Protein AF-A0A4W3JST6-F1 (afdb_monomer_lite)

Radius of gyration: 22.6 Å; chains: 1; bounding box: 32×31×89 Å

Organism: Callorhinchus milii (NCBI:txid7868)

InterPro domains:
  IPR007110 Immunoglobulin-like domain [PS50835] (22-111)
  IPR013162 CD80-like, immunoglobulin C2-set [PF08205] (35-110)
  IPR013783 Immunoglobulin-like fold [G3DSA:2.60.40.10] (21-111)
  IPR036179 Immunoglobulin-like domain superfamily [SSF48726] (20-110)
  IPR051427 Nectin and Nectin-like [PTHR23277] (7-110)

Secondary structure (DSSP, 8-state):
---------------PPPPBPPEEEEEE-SSPPPTTS--EEEEEEEEEEEBS--EEEEE-SS--EE--EEPPPPTTS-EEEEEEEEE---GGGTT---EEEEE-TTSPPP-

Sequence (111 aa):
SLWAETLTVLVSLTLGAASVAPIVVIEPDPDIPVADSGESIIATCLAKYAKAAASINWESPFNFSFTQSATPPAPDGTVTISSPLRLSPTREMNGKYVYCVVEHPALKTPE

Structure (mmCIF, N/CA/C/O backbone):
data_AF-A0A4W3JST6-F1
#
_entry.id   AF-A0A4W3JST6-F1
#
loop_
_atom_site.group_PDB
_atom_site.id
_atom_site.type_symbol
_atom_site.label_atom_id
_atom_site.label_alt_id
_atom_site.label_comp_id
_atom_site.label_asym_id
_atom_site.label_entity_id
_atom_site.label_seq_id
_atom_site.pdbx_PDB_ins_code
_atom_site.Cartn_x
_atom_site.Cartn_y
_atom_site.Cartn_z
_atom_site.occupancy
_atom_site.B_iso_or_equiv
_atom_site.auth_seq_id
_atom_site.auth_comp_id
_atom_site.auth_asym_id
_atom_site.auth_atom_id
_atom_site.pdbx_PDB_model_num
ATOM 1 N N . SER A 1 1 ? -4.379 -11.560 70.466 1.00 43.25 1 SER A N 1
ATOM 2 C CA . SER A 1 1 ? -3.848 -10.958 69.229 1.00 43.25 1 SER A CA 1
ATOM 3 C C . SER A 1 1 ? -4.422 -11.729 68.055 1.00 43.25 1 SER A C 1
ATOM 5 O O . SER A 1 1 ? -4.091 -12.890 67.877 1.00 43.25 1 SER A O 1
ATOM 7 N N . LEU A 1 2 ? -5.364 -11.137 67.325 1.00 49.44 2 LEU A N 1
ATOM 8 C CA . LEU A 1 2 ? -6.002 -11.745 66.153 1.00 49.44 2 LEU A CA 1
ATOM 9 C C . LEU A 1 2 ? -5.848 -10.750 65.006 1.00 49.44 2 LEU A C 1
ATOM 11 O O . LEU A 1 2 ? -6.684 -9.872 64.829 1.00 49.44 2 LEU A O 1
ATOM 15 N N . TRP A 1 3 ? -4.737 -10.854 64.284 1.00 53.53 3 TRP A N 1
ATOM 16 C CA . TRP A 1 3 ? -4.521 -10.126 63.037 1.00 53.53 3 TRP A CA 1
ATOM 17 C C . TRP A 1 3 ? -4.741 -11.145 61.922 1.00 53.53 3 TRP A C 1
ATOM 19 O O . TRP A 1 3 ? -3.831 -11.875 61.540 1.00 53.53 3 TRP A O 1
ATOM 29 N N . ALA A 1 4 ? -5.990 -11.293 61.489 1.00 53.56 4 ALA A N 1
ATOM 30 C CA . ALA A 1 4 ? -6.278 -11.957 60.229 1.00 53.56 4 ALA A CA 1
ATOM 31 C C . ALA A 1 4 ? -6.117 -10.896 59.138 1.00 53.56 4 ALA A C 1
ATOM 33 O O . ALA A 1 4 ? -7.017 -10.092 58.902 1.00 53.56 4 ALA A O 1
ATOM 34 N N . GLU A 1 5 ? -4.937 -10.842 58.526 1.00 59.91 5 GLU A N 1
ATOM 35 C CA . GLU A 1 5 ? -4.729 -10.069 57.306 1.00 59.91 5 GLU A CA 1
ATOM 36 C C . GLU A 1 5 ? -5.378 -10.840 56.157 1.00 59.91 5 GLU A C 1
ATOM 38 O O . GLU A 1 5 ? -4.858 -11.839 55.664 1.00 59.91 5 GLU A O 1
ATOM 43 N N . THR A 1 6 ? -6.581 -10.424 55.775 1.00 64.94 6 THR A N 1
ATOM 44 C CA . THR A 1 6 ? -7.254 -10.993 54.607 1.00 64.94 6 THR A CA 1
ATOM 45 C C . THR A 1 6 ? -6.503 -10.541 53.355 1.00 64.94 6 THR A C 1
ATOM 47 O O . THR A 1 6 ? -6.451 -9.348 53.052 1.00 64.94 6 THR A O 1
ATOM 50 N N . LEU A 1 7 ? -5.905 -11.487 52.628 1.00 57.75 7 LEU A N 1
ATOM 51 C CA . LEU A 1 7 ? -5.221 -11.217 51.367 1.00 57.75 7 LEU A CA 1
ATOM 52 C C . LEU A 1 7 ? -6.273 -10.975 50.273 1.00 57.75 7 LEU A C 1
ATOM 54 O O . LEU A 1 7 ? -6.897 -11.911 49.772 1.00 57.75 7 LEU A O 1
ATOM 58 N N . THR A 1 8 ? -6.506 -9.714 49.919 1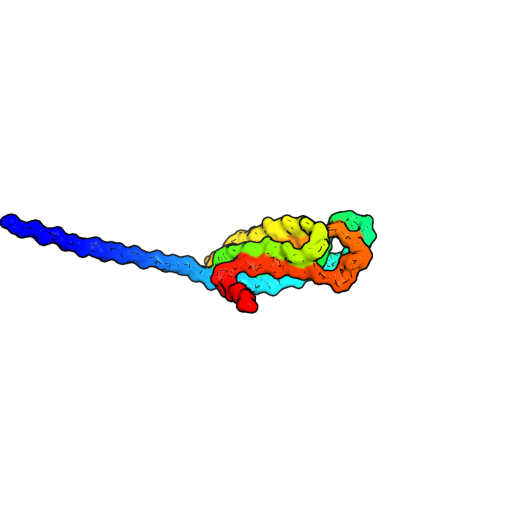.00 61.88 8 THR A N 1
ATOM 59 C CA . THR A 1 8 ? -7.443 -9.363 48.842 1.00 61.88 8 THR A CA 1
ATOM 60 C C . THR A 1 8 ? -6.739 -9.531 47.496 1.00 61.88 8 THR A C 1
ATOM 62 O O . THR A 1 8 ? -5.831 -8.768 47.173 1.00 61.88 8 THR A O 1
ATOM 65 N N . VAL A 1 9 ? -7.135 -10.528 46.702 1.00 62.81 9 VAL A N 1
ATOM 66 C CA . VAL A 1 9 ? -6.634 -10.691 45.329 1.00 62.81 9 VAL A CA 1
ATOM 67 C C . VAL A 1 9 ? -7.437 -9.774 44.409 1.00 62.81 9 VAL A C 1
ATOM 69 O O . VAL A 1 9 ? -8.602 -10.037 44.115 1.00 62.81 9 VAL A O 1
ATOM 72 N N . LEU A 1 10 ? -6.821 -8.680 43.961 1.00 71.50 10 LEU A N 1
ATOM 73 C CA . LEU A 1 10 ? -7.391 -7.802 42.941 1.00 71.50 10 LEU A CA 1
ATOM 74 C C . LEU A 1 10 ? -7.129 -8.414 41.559 1.00 71.50 10 LEU A C 1
ATOM 76 O O . LEU A 1 10 ? -6.008 -8.374 41.058 1.00 71.50 10 LEU A O 1
ATOM 80 N N . VAL A 1 11 ? -8.163 -8.987 40.942 1.00 63.97 11 VAL A N 1
ATOM 81 C CA . VAL A 1 11 ? -8.113 -9.420 39.540 1.00 63.97 11 VAL A CA 1
ATOM 82 C C . VAL A 1 11 ? -8.487 -8.228 38.662 1.00 63.97 11 VAL A C 1
ATOM 84 O O . VAL A 1 11 ? -9.646 -7.818 38.623 1.00 63.97 11 VAL A O 1
ATOM 87 N N . SER A 1 12 ? -7.513 -7.653 37.959 1.00 70.38 12 SER A N 1
ATOM 88 C CA . SER A 1 12 ? -7.756 -6.629 36.942 1.00 70.38 12 SER A CA 1
ATOM 89 C C . SER A 1 12 ? -8.062 -7.291 35.593 1.00 70.38 12 SER A C 1
ATOM 91 O O . SER A 1 12 ? -7.169 -7.752 34.887 1.00 70.38 12 SER A O 1
ATOM 93 N N . LEU A 1 13 ? -9.343 -7.344 35.211 1.00 53.31 13 LEU A N 1
ATOM 94 C CA . LEU A 1 13 ? -9.734 -7.693 33.842 1.00 53.31 13 LEU A CA 1
ATOM 95 C C . LEU A 1 13 ? -9.558 -6.469 32.939 1.00 53.31 13 LEU A C 1
ATOM 97 O O . LEU A 1 13 ? -10.346 -5.526 32.991 1.00 53.31 13 LEU A O 1
ATOM 101 N N . THR A 1 14 ? -8.530 -6.488 32.095 1.00 61.34 14 THR A N 1
ATOM 102 C CA . THR A 1 14 ? -8.427 -5.561 30.966 1.00 61.34 14 THR A CA 1
ATOM 103 C C . THR A 1 14 ? -9.200 -6.153 29.787 1.00 61.34 14 THR A C 1
ATOM 105 O O . THR A 1 14 ? -8.880 -7.236 29.300 1.00 61.34 14 THR A O 1
ATOM 108 N N . LEU A 1 15 ? -10.256 -5.471 29.331 1.00 61.12 15 LEU A N 1
ATOM 109 C CA . LEU A 1 15 ? -10.884 -5.804 28.051 1.00 61.12 15 LEU A CA 1
ATOM 110 C C . LEU A 1 15 ? -9.867 -5.474 26.949 1.00 61.12 15 LEU A C 1
ATOM 112 O O . LEU A 1 15 ? -9.589 -4.302 26.696 1.00 61.12 15 LEU A O 1
ATOM 116 N N . GLY A 1 16 ? -9.280 -6.496 26.324 1.00 62.03 16 GLY A N 1
ATOM 117 C CA . GLY A 1 16 ? -8.420 -6.304 25.159 1.00 62.03 16 GLY A CA 1
ATOM 118 C C . GLY A 1 16 ? -9.190 -5.591 24.047 1.00 62.03 16 GLY A C 1
ATOM 119 O O . GLY A 1 16 ? -10.353 -5.908 23.792 1.00 62.03 16 GLY A O 1
ATOM 120 N N . ALA A 1 17 ? -8.566 -4.609 23.393 1.00 70.31 17 ALA A N 1
ATOM 121 C CA . ALA A 1 17 ? -9.177 -3.949 22.246 1.00 70.31 17 ALA A CA 1
ATOM 122 C C . ALA A 1 17 ? -9.445 -4.989 21.144 1.00 70.31 17 ALA A C 1
ATOM 124 O O . ALA A 1 17 ? -8.520 -5.658 20.684 1.00 70.31 17 ALA A O 1
ATOM 125 N N . ALA A 1 18 ? -10.708 -5.138 20.736 1.00 81.00 18 ALA A N 1
ATOM 126 C CA . ALA A 1 18 ? -11.083 -6.057 19.666 1.00 81.00 18 ALA A CA 1
ATOM 127 C C . ALA A 1 18 ? -10.414 -5.643 18.345 1.00 81.00 18 ALA A C 1
ATOM 129 O O . ALA A 1 18 ? -10.490 -4.469 17.961 1.00 81.00 18 ALA A O 1
ATOM 130 N N . SER A 1 19 ? -9.777 -6.603 17.663 1.00 92.00 19 SER A N 1
ATOM 131 C CA . SER A 1 19 ? -9.132 -6.390 16.370 1.00 92.00 19 SER A CA 1
ATOM 132 C C . SER A 1 19 ? -10.041 -6.779 15.195 1.00 92.00 19 SER A C 1
ATOM 134 O O . SER A 1 19 ? -10.802 -7.740 15.270 1.00 92.00 19 SER A O 1
ATOM 136 N N . VAL A 1 20 ? -9.970 -6.020 14.102 1.00 95.75 20 VAL A N 1
ATOM 137 C CA . VAL A 1 20 ? -10.704 -6.222 12.848 1.00 95.75 20 VAL A CA 1
ATOM 138 C C . VAL A 1 20 ? -9.678 -6.327 11.729 1.00 95.75 20 VAL A C 1
ATOM 140 O O . VAL A 1 20 ? -8.886 -5.407 11.530 1.00 95.75 20 VAL A O 1
ATOM 143 N N . ALA A 1 21 ? -9.651 -7.464 11.035 1.00 96.12 21 ALA A N 1
ATOM 144 C CA . ALA A 1 21 ? -8.699 -7.699 9.954 1.00 96.12 21 ALA A CA 1
ATOM 145 C C . ALA A 1 21 ? -8.937 -6.739 8.771 1.00 96.12 21 ALA A C 1
ATOM 147 O O . ALA A 1 21 ? -10.095 -6.495 8.423 1.00 96.12 21 ALA A O 1
ATOM 148 N N . PRO A 1 22 ? -7.870 -6.221 8.136 1.00 97.75 22 PRO A N 1
ATOM 149 C CA . PRO A 1 22 ? -8.003 -5.361 6.970 1.00 97.75 22 PRO A CA 1
ATOM 150 C C . PRO A 1 22 ? -8.533 -6.123 5.754 1.00 97.75 22 PRO A C 1
ATOM 152 O O . PRO A 1 22 ? -8.187 -7.284 5.531 1.00 97.75 22 PRO A O 1
ATOM 155 N N . ILE A 1 23 ? -9.272 -5.422 4.895 1.00 97.62 23 ILE A N 1
ATOM 156 C CA . ILE A 1 23 ? -9.478 -5.839 3.504 1.00 97.62 23 ILE A CA 1
ATOM 157 C C . ILE A 1 23 ? -8.326 -5.268 2.679 1.00 97.62 23 ILE A C 1
ATOM 159 O O . ILE A 1 23 ? -8.177 -4.048 2.588 1.00 97.62 23 ILE A O 1
ATOM 163 N N . VAL A 1 24 ? -7.516 -6.144 2.086 1.00 97.75 24 VAL A N 1
ATOM 164 C CA . VAL A 1 24 ? -6.351 -5.747 1.286 1.00 97.75 24 VAL A CA 1
ATOM 165 C C . VAL A 1 24 ? -6.742 -5.609 -0.181 1.00 97.75 24 VAL A C 1
ATOM 167 O O . VAL A 1 24 ? -7.295 -6.538 -0.770 1.00 97.75 24 VAL A O 1
ATOM 170 N N . VAL A 1 25 ? -6.448 -4.452 -0.773 1.00 98.06 25 VAL A N 1
ATOM 171 C CA . VAL A 1 25 ? -6.662 -4.168 -2.199 1.00 98.06 25 VAL A CA 1
ATOM 172 C C . VAL A 1 25 ? -5.388 -3.559 -2.775 1.00 98.06 25 VAL A C 1
ATOM 174 O O . VAL A 1 25 ? -4.836 -2.634 -2.185 1.00 98.06 25 VAL A O 1
ATOM 177 N N . ILE A 1 26 ? -4.936 -4.058 -3.925 1.00 97.56 26 ILE A N 1
ATOM 178 C CA . ILE A 1 26 ? -3.860 -3.445 -4.711 1.00 97.56 26 ILE A CA 1
ATOM 179 C C . ILE A 1 26 ? -4.494 -2.852 -5.966 1.00 97.56 26 ILE A C 1
ATOM 181 O O . ILE A 1 26 ? -5.127 -3.566 -6.742 1.00 97.56 26 ILE A O 1
ATOM 185 N N . GLU A 1 27 ? -4.333 -1.549 -6.143 1.00 97.25 27 GLU A N 1
ATOM 186 C CA . GLU A 1 27 ? -4.870 -0.778 -7.260 1.00 97.25 27 GLU A CA 1
ATOM 187 C C . GLU A 1 27 ? -3.689 -0.358 -8.153 1.00 97.25 27 GLU A C 1
ATOM 189 O O . GLU A 1 27 ? -2.845 0.415 -7.695 1.00 97.25 27 GLU A O 1
ATOM 194 N N . PRO A 1 28 ? -3.558 -0.885 -9.385 1.00 95.44 28 PRO A N 1
ATOM 195 C CA . PRO A 1 28 ? -2.555 -0.409 -10.338 1.00 95.44 28 PRO A CA 1
ATOM 196 C C . PRO A 1 28 ? -2.755 1.075 -10.654 1.00 95.44 28 PRO A C 1
ATOM 198 O O . PRO A 1 28 ? -3.891 1.556 -10.647 1.00 95.44 28 PRO A O 1
ATOM 201 N N . ASP A 1 29 ? -1.669 1.783 -10.961 1.00 95.00 29 ASP A N 1
ATOM 202 C CA . ASP A 1 29 ? -1.787 3.150 -11.468 1.00 95.00 29 ASP A CA 1
ATOM 203 C C . ASP A 1 29 ? -2.530 3.146 -12.825 1.00 95.00 29 ASP A C 1
ATOM 205 O O . ASP A 1 29 ? -2.280 2.258 -13.651 1.00 95.00 29 ASP A O 1
ATOM 209 N N . PRO A 1 30 ? -3.494 4.060 -13.052 1.00 93.88 30 PRO A N 1
ATOM 210 C CA . PRO A 1 30 ? -4.233 4.113 -14.310 1.00 93.88 30 PRO A CA 1
ATOM 211 C C . PRO A 1 30 ? -3.354 4.497 -15.507 1.00 93.88 30 PRO A C 1
ATOM 213 O O . PRO A 1 30 ? -3.681 4.110 -16.633 1.00 93.88 30 PRO A O 1
ATOM 216 N N . ASP A 1 31 ? -2.264 5.237 -15.286 1.00 91.94 31 ASP A N 1
ATOM 217 C CA . ASP A 1 31 ? -1.334 5.614 -16.340 1.00 91.94 31 ASP A CA 1
ATOM 218 C C . ASP A 1 31 ? -0.306 4.498 -16.557 1.00 91.94 31 ASP A C 1
ATOM 220 O O . ASP A 1 31 ? 0.358 4.019 -15.638 1.00 91.94 31 ASP A O 1
ATOM 224 N N . ILE A 1 32 ? -0.155 4.067 -17.813 1.00 88.31 32 ILE A N 1
ATOM 225 C CA . ILE A 1 32 ? 0.804 3.015 -18.158 1.00 88.31 32 ILE A CA 1
ATOM 226 C C . ILE A 1 32 ? 2.226 3.553 -17.930 1.00 88.31 32 ILE A C 1
ATOM 228 O O . ILE A 1 32 ? 2.602 4.536 -18.578 1.00 88.31 32 ILE A O 1
ATOM 232 N N . PRO A 1 33 ? 3.052 2.895 -17.092 1.00 89.81 33 PRO A N 1
ATOM 233 C CA . PRO A 1 33 ? 4.414 3.343 -16.847 1.00 89.81 33 PRO A CA 1
ATOM 234 C C . PRO A 1 33 ? 5.243 3.307 -18.135 1.00 89.81 33 PRO A C 1
ATOM 236 O O . PRO A 1 33 ? 5.344 2.274 -18.804 1.00 89.81 33 PRO A O 1
ATOM 239 N N . VAL A 1 34 ? 5.859 4.437 -18.482 1.00 92.06 34 VAL A N 1
ATOM 240 C CA . VAL A 1 34 ? 6.743 4.549 -19.646 1.00 92.06 34 VAL A CA 1
ATOM 241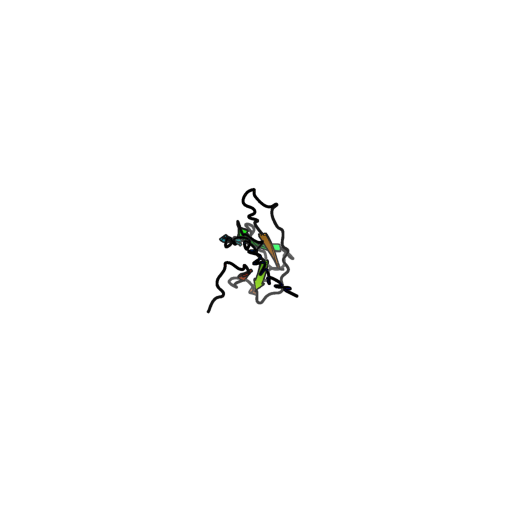 C C . VAL A 1 34 ? 8.180 4.317 -19.194 1.00 92.06 34 VAL A C 1
ATOM 243 O O . VAL A 1 34 ? 8.647 4.915 -18.229 1.00 92.06 34 VAL A O 1
ATOM 246 N N . ALA A 1 35 ? 8.897 3.433 -19.887 1.00 92.75 35 ALA A N 1
ATOM 247 C CA . ALA A 1 35 ? 10.297 3.177 -19.569 1.00 92.75 35 ALA A CA 1
ATOM 248 C C . ALA A 1 35 ? 11.130 4.466 -19.679 1.00 92.75 35 ALA A C 1
ATOM 250 O O . ALA A 1 35 ? 10.966 5.231 -20.631 1.00 92.75 35 ALA A O 1
ATOM 251 N N . ASP A 1 36 ? 12.024 4.674 -18.712 1.00 89.12 36 ASP A N 1
ATOM 252 C CA . ASP A 1 36 ? 12.972 5.793 -18.663 1.00 89.12 36 ASP A CA 1
ATOM 253 C C . ASP A 1 36 ? 12.324 7.192 -18.539 1.00 89.12 36 ASP A C 1
ATOM 255 O O . ASP A 1 36 ? 12.988 8.207 -18.750 1.00 89.12 36 ASP A O 1
ATOM 259 N N . SER A 1 37 ? 11.044 7.280 -18.144 1.00 90.56 37 SER A N 1
ATOM 260 C CA . SER A 1 37 ? 10.341 8.560 -17.932 1.00 90.56 37 SER A CA 1
ATOM 261 C C . SER A 1 37 ? 10.553 9.184 -16.544 1.00 90.56 37 SER A C 1
ATOM 263 O O . SER A 1 37 ? 9.917 10.185 -16.218 1.00 90.56 37 SER A O 1
ATOM 265 N N . GLY A 1 38 ? 11.426 8.600 -15.718 1.00 92.75 38 GLY A N 1
ATOM 266 C CA . GLY A 1 38 ? 11.631 8.980 -14.317 1.00 92.75 38 GLY A CA 1
ATOM 267 C C . GLY A 1 38 ? 10.758 8.191 -13.338 1.00 92.75 38 GLY A C 1
ATOM 268 O O . GLY A 1 38 ? 10.134 7.197 -13.704 1.00 92.75 38 GLY A O 1
ATOM 269 N N . GLU A 1 39 ? 10.748 8.612 -12.072 1.00 94.75 39 GLU A N 1
ATOM 270 C CA . GLU A 1 39 ? 9.979 7.939 -11.018 1.00 94.75 39 GLU A CA 1
ATOM 271 C C . GLU A 1 39 ? 8.472 8.186 -11.196 1.00 94.75 39 GLU A C 1
ATOM 273 O O . GLU A 1 39 ? 8.029 9.320 -11.383 1.00 94.75 39 GLU A O 1
ATOM 278 N N . SER A 1 40 ? 7.673 7.124 -11.100 1.00 94.75 40 SER A N 1
ATOM 279 C CA . SER A 1 40 ? 6.208 7.172 -11.177 1.00 94.75 40 SER A CA 1
ATOM 280 C C . SER A 1 40 ? 5.586 6.258 -10.125 1.00 94.75 40 SER A C 1
ATOM 282 O O . SER A 1 40 ? 6.250 5.356 -9.608 1.00 94.75 40 SER A O 1
ATOM 284 N N . ILE A 1 41 ? 4.322 6.511 -9.772 1.00 96.38 41 ILE A N 1
ATOM 285 C CA . 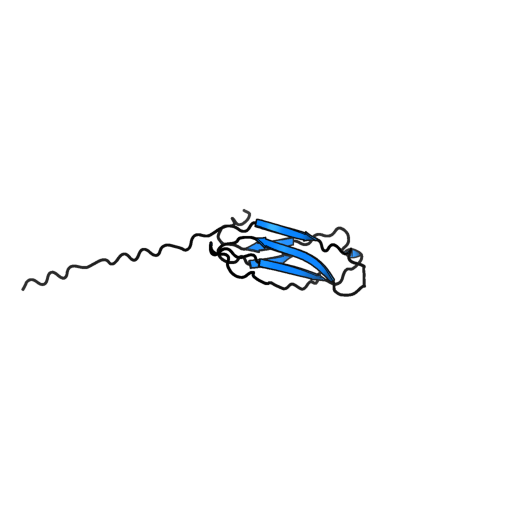ILE A 1 41 ? 3.535 5.555 -8.988 1.00 96.38 41 ILE A CA 1
ATOM 286 C C . ILE A 1 41 ? 3.128 4.431 -9.939 1.00 96.38 41 ILE A C 1
ATOM 288 O O . ILE A 1 41 ? 2.669 4.703 -11.040 1.00 96.38 41 ILE A O 1
ATOM 292 N N . ILE A 1 42 ? 3.310 3.180 -9.522 1.00 95.75 42 ILE A N 1
ATOM 293 C CA . ILE A 1 42 ? 2.919 2.017 -10.336 1.00 95.75 42 ILE A CA 1
ATOM 294 C C . ILE A 1 42 ? 1.721 1.260 -9.761 1.00 95.75 42 ILE A C 1
ATOM 296 O O . ILE A 1 42 ? 1.018 0.554 -10.481 1.00 95.75 42 ILE A O 1
ATOM 300 N N . ALA A 1 43 ? 1.500 1.384 -8.454 1.00 97.12 43 ALA A N 1
ATOM 301 C CA . ALA A 1 43 ? 0.395 0.770 -7.742 1.00 97.12 43 ALA A CA 1
ATOM 302 C C . ALA A 1 43 ? 0.204 1.452 -6.386 1.00 97.12 43 ALA A C 1
ATOM 304 O O . ALA A 1 43 ? 1.147 1.992 -5.808 1.00 97.12 43 ALA A O 1
ATOM 305 N N . THR A 1 44 ? -1.003 1.364 -5.843 1.00 98.44 44 THR A N 1
ATOM 306 C CA . THR A 1 44 ? -1.326 1.746 -4.470 1.00 98.44 44 THR A CA 1
ATOM 307 C C . THR A 1 44 ? -1.916 0.552 -3.738 1.00 98.44 44 THR A C 1
ATOM 309 O O . THR A 1 44 ? -2.847 -0.086 -4.222 1.00 98.44 44 THR A O 1
ATOM 312 N N . CYS A 1 45 ? -1.381 0.243 -2.560 1.00 98.69 45 CYS A N 1
ATOM 313 C CA . CYS A 1 45 ? -1.943 -0.774 -1.682 1.00 98.69 45 CYS A CA 1
ATOM 314 C C . CYS A 1 45 ? -2.788 -0.127 -0.589 1.00 98.69 45 CYS A C 1
ATOM 316 O O . CYS A 1 45 ? -2.380 0.857 0.030 1.00 98.69 45 CYS A O 1
ATOM 318 N N . LEU A 1 46 ? -3.961 -0.703 -0.346 1.00 98.69 46 LEU A N 1
ATOM 319 C CA . LEU A 1 46 ? -4.924 -0.253 0.645 1.00 98.69 46 LEU A CA 1
ATOM 320 C C . LEU A 1 46 ? -5.199 -1.385 1.635 1.00 98.69 46 LEU A C 1
ATOM 322 O O . LEU A 1 46 ? -5.697 -2.439 1.244 1.00 98.69 46 LEU A O 1
ATOM 326 N N . ALA A 1 47 ? -4.938 -1.144 2.918 1.00 98.44 47 ALA A N 1
ATOM 327 C CA . ALA A 1 47 ? -5.392 -1.991 4.018 1.00 98.44 47 ALA A CA 1
ATOM 328 C C . ALA A 1 47 ? -6.622 -1.329 4.653 1.00 98.44 47 ALA A C 1
ATOM 330 O O . ALA A 1 47 ? -6.498 -0.452 5.511 1.00 98.44 47 ALA A O 1
ATOM 331 N N . LYS A 1 48 ? -7.811 -1.689 4.157 1.00 98.38 48 LYS A N 1
ATOM 332 C CA . LYS A 1 48 ? -9.078 -1.008 4.459 1.00 98.38 48 LYS A CA 1
ATOM 333 C C . LYS A 1 48 ? -9.713 -1.527 5.747 1.00 98.38 48 LYS A C 1
ATOM 335 O O . LYS A 1 48 ? -9.726 -2.732 5.985 1.00 98.38 48 LYS A O 1
ATOM 340 N N . TYR A 1 49 ? -10.306 -0.612 6.514 1.00 97.44 49 TYR A N 1
ATOM 341 C CA . TYR A 1 49 ? -11.170 -0.896 7.672 1.00 97.44 49 TYR A CA 1
ATOM 342 C C . TYR A 1 49 ? -10.511 -1.729 8.791 1.00 97.44 49 TYR A C 1
ATOM 344 O O . TYR A 1 49 ? -11.166 -2.529 9.457 1.00 97.44 49 TYR A O 1
ATOM 352 N N . ALA A 1 50 ? -9.210 -1.538 9.008 1.00 97.38 50 ALA A N 1
ATOM 353 C CA . ALA A 1 50 ? -8.439 -2.267 10.008 1.00 97.38 50 ALA A CA 1
ATOM 354 C C . ALA A 1 50 ? -8.656 -1.710 11.418 1.00 97.38 50 ALA A C 1
ATOM 356 O O . ALA A 1 50 ? -8.793 -0.497 11.609 1.00 97.38 50 ALA A O 1
ATOM 357 N N . LYS A 1 51 ? -8.608 -2.587 12.420 1.00 96.25 51 LYS A N 1
ATOM 358 C CA . LYS A 1 51 ? -8.490 -2.201 13.829 1.00 96.25 51 LYS A CA 1
ATOM 359 C C . LYS A 1 51 ? -7.549 -3.184 14.530 1.00 96.25 51 LYS A C 1
ATOM 361 O O . LYS A 1 51 ? -7.850 -4.363 14.592 1.00 96.25 51 LYS A O 1
ATOM 366 N N . ALA A 1 52 ? -6.427 -2.783 15.115 1.00 94.44 52 ALA A N 1
ATOM 367 C CA . ALA A 1 52 ? -5.796 -1.469 15.023 1.00 94.44 52 ALA A CA 1
ATOM 368 C C . ALA A 1 52 ? -5.304 -1.161 13.590 1.00 94.44 52 ALA A C 1
ATOM 370 O O . ALA A 1 52 ? -5.585 -1.899 12.651 1.00 94.44 52 ALA A O 1
ATOM 371 N N . ALA A 1 53 ? -4.579 -0.057 13.410 1.00 96.25 53 ALA A N 1
ATOM 372 C CA . ALA A 1 53 ? -3.933 0.240 12.135 1.00 96.25 53 ALA A CA 1
ATOM 373 C C . ALA A 1 53 ? -3.049 -0.936 11.679 1.00 96.25 53 ALA A C 1
ATOM 375 O O . ALA A 1 53 ? -2.263 -1.461 12.467 1.00 96.25 53 ALA A O 1
ATOM 376 N N . ALA A 1 54 ? -3.186 -1.341 10.416 1.00 97.38 54 ALA A N 1
ATOM 377 C CA . ALA A 1 54 ? -2.264 -2.281 9.785 1.00 97.38 54 ALA A CA 1
ATOM 378 C C . ALA A 1 54 ? -0.940 -1.583 9.429 1.00 97.38 54 ALA A C 1
ATOM 380 O O . ALA A 1 54 ? -0.880 -0.356 9.360 1.00 97.38 54 ALA A O 1
ATOM 381 N N . SER A 1 55 ? 0.107 -2.358 9.166 1.00 97.25 55 SER A N 1
ATOM 382 C CA . SER A 1 55 ? 1.330 -1.866 8.526 1.00 97.25 55 SER A CA 1
ATOM 383 C C . SER A 1 55 ? 1.396 -2.404 7.102 1.00 97.25 55 SER A C 1
ATOM 385 O O . SER A 1 55 ? 1.039 -3.559 6.864 1.00 97.25 55 SER A O 1
ATOM 387 N N . ILE A 1 56 ? 1.823 -1.569 6.157 1.00 98.31 56 ILE A N 1
ATOM 388 C CA . ILE A 1 56 ? 2.050 -1.971 4.768 1.00 98.31 56 ILE A CA 1
ATOM 389 C C . ILE A 1 56 ? 3.544 -1.894 4.457 1.00 98.31 56 ILE A C 1
ATOM 391 O O . ILE A 1 56 ? 4.172 -0.857 4.650 1.00 98.31 56 ILE A O 1
ATOM 395 N N . ASN A 1 57 ? 4.097 -2.971 3.914 1.00 97.31 57 ASN A N 1
ATOM 396 C CA . ASN A 1 57 ? 5.419 -2.998 3.305 1.00 97.31 57 ASN A CA 1
ATOM 397 C C . ASN A 1 57 ? 5.319 -3.452 1.842 1.00 97.31 57 ASN A C 1
ATOM 399 O O . ASN A 1 57 ? 4.289 -3.970 1.406 1.00 97.31 57 ASN A O 1
ATOM 403 N N . TRP A 1 58 ? 6.393 -3.263 1.081 1.00 97.88 58 TRP A N 1
ATOM 404 C CA . TRP A 1 58 ? 6.476 -3.697 -0.310 1.00 97.88 58 TRP A CA 1
ATOM 405 C C . TRP A 1 58 ? 7.665 -4.624 -0.520 1.00 97.88 58 TRP A C 1
ATOM 407 O O . TRP A 1 58 ? 8.737 -4.408 0.042 1.00 97.88 58 TRP A O 1
ATOM 417 N N . GLU A 1 59 ? 7.475 -5.635 -1.361 1.00 97.50 59 GLU A N 1
ATOM 418 C CA . GLU A 1 59 ? 8.533 -6.523 -1.831 1.00 97.50 59 GLU A CA 1
ATOM 419 C C . GLU A 1 59 ? 8.612 -6.486 -3.354 1.00 97.50 59 GLU A C 1
ATOM 421 O O . GLU A 1 59 ? 7.612 -6.603 -4.068 1.00 97.50 59 GLU A O 1
ATOM 426 N N . SER A 1 60 ? 9.826 -6.303 -3.860 1.00 95.38 60 SER A N 1
ATOM 427 C CA . SER A 1 60 ? 10.109 -6.198 -5.285 1.00 95.38 60 SER A CA 1
ATOM 428 C C . SER A 1 60 ? 11.591 -6.484 -5.531 1.00 95.38 60 SER A C 1
ATOM 430 O O . SER A 1 60 ? 12.420 -6.131 -4.690 1.00 95.38 60 SER A O 1
ATOM 432 N N . PRO A 1 61 ? 11.962 -7.082 -6.678 1.00 94.62 61 PRO A N 1
ATOM 433 C CA . PRO A 1 61 ? 13.362 -7.218 -7.077 1.00 94.62 61 PRO A CA 1
ATOM 434 C C . PRO A 1 61 ? 13.979 -5.896 -7.577 1.00 94.62 61 PRO A C 1
ATOM 436 O O . PRO A 1 61 ? 15.150 -5.874 -7.954 1.00 94.62 61 PRO A O 1
ATOM 439 N N . PHE A 1 62 ? 13.202 -4.813 -7.637 1.00 95.00 62 PHE A N 1
ATOM 440 C CA . PHE A 1 62 ? 13.624 -3.507 -8.143 1.00 95.00 62 PHE A CA 1
ATOM 441 C C . PHE A 1 62 ? 13.872 -2.518 -7.010 1.00 95.00 62 PHE A C 1
ATOM 443 O O . PHE A 1 62 ? 13.397 -2.706 -5.897 1.00 95.00 62 PHE A O 1
ATOM 450 N N . ASN A 1 63 ? 14.572 -1.425 -7.308 1.00 95.69 63 ASN A N 1
ATOM 451 C CA . ASN A 1 63 ? 14.637 -0.295 -6.388 1.00 95.69 63 ASN A CA 1
ATOM 452 C C . ASN A 1 63 ? 13.295 0.437 -6.399 1.00 95.69 63 ASN A C 1
ATOM 454 O O . ASN A 1 63 ? 12.791 0.794 -7.465 1.00 95.69 63 ASN A O 1
ATOM 458 N N . PHE A 1 64 ? 12.740 0.670 -5.216 1.00 96.75 64 PHE A N 1
ATOM 459 C CA . PHE A 1 64 ? 11.470 1.359 -5.047 1.00 96.75 64 PHE A CA 1
ATOM 460 C C . PHE A 1 64 ? 11.491 2.257 -3.814 1.00 96.75 64 PHE A C 1
ATOM 462 O O . PHE A 1 64 ? 12.315 2.104 -2.911 1.00 96.75 64 PHE A O 1
ATOM 469 N N . SER A 1 65 ? 10.539 3.179 -3.778 1.00 97.75 65 SER A N 1
ATOM 470 C CA . SER A 1 65 ? 10.189 3.963 -2.606 1.00 97.75 65 SER A CA 1
ATOM 471 C C . SER A 1 65 ? 8.686 3.845 -2.357 1.00 97.75 65 SER A C 1
ATOM 473 O O . SER A 1 65 ? 7.903 3.570 -3.266 1.00 97.75 65 SER A O 1
ATOM 475 N N . PHE A 1 66 ? 8.259 4.001 -1.111 1.00 98.12 66 PHE A N 1
ATOM 476 C CA . PHE A 1 66 ? 6.841 4.026 -0.776 1.00 98.12 66 PHE A CA 1
ATOM 477 C C . PHE A 1 66 ? 6.606 4.956 0.403 1.00 98.12 66 PHE A C 1
ATOM 479 O O . PHE A 1 66 ? 7.500 5.222 1.208 1.00 98.12 66 PHE A O 1
ATOM 486 N N . THR A 1 67 ? 5.384 5.456 0.503 1.00 97.50 67 THR A N 1
ATOM 487 C CA . THR A 1 67 ? 4.917 6.194 1.675 1.00 97.50 67 THR A CA 1
ATOM 488 C C . THR A 1 67 ? 3.733 5.469 2.288 1.00 97.50 67 THR A C 1
ATOM 490 O O . THR A 1 67 ? 3.183 4.543 1.693 1.00 97.50 67 THR A O 1
ATOM 493 N N . GLN A 1 68 ? 3.349 5.859 3.499 1.00 97.56 68 GLN A N 1
ATOM 494 C CA . GLN A 1 68 ? 2.138 5.369 4.144 1.00 97.56 68 GLN A CA 1
ATOM 495 C C . GLN A 1 68 ? 1.367 6.541 4.733 1.00 97.56 68 GLN A C 1
ATOM 497 O O . GLN A 1 68 ? 1.949 7.472 5.290 1.00 97.56 68 GLN A O 1
ATOM 502 N N . SER A 1 69 ? 0.048 6.488 4.607 1.00 98.00 69 SER A N 1
ATOM 503 C CA . SER A 1 69 ? -0.866 7.447 5.217 1.00 98.00 69 SER A CA 1
ATOM 504 C C . SER A 1 69 ? -2.089 6.723 5.762 1.00 98.00 69 SER A C 1
ATOM 506 O O . SER A 1 69 ? -2.500 5.700 5.216 1.00 98.00 69 SER A O 1
ATOM 508 N N . ALA A 1 70 ? -2.656 7.242 6.848 1.00 97.88 70 ALA A N 1
ATOM 509 C CA . ALA A 1 70 ? -3.841 6.687 7.485 1.00 97.88 70 ALA A CA 1
ATOM 510 C C . ALA A 1 70 ? -5.016 7.652 7.342 1.00 97.88 70 ALA A C 1
ATOM 512 O O . ALA A 1 70 ? -4.854 8.866 7.493 1.00 97.88 70 ALA A O 1
ATOM 513 N N . THR A 1 71 ? -6.213 7.120 7.109 1.00 98.06 71 THR A N 1
ATOM 514 C CA . THR A 1 71 ? -7.435 7.904 7.292 1.00 98.06 71 THR A CA 1
ATOM 515 C C . THR A 1 71 ? -7.620 8.246 8.772 1.00 98.06 71 THR A C 1
ATOM 517 O O . THR A 1 71 ? -7.180 7.484 9.641 1.00 98.06 71 THR A O 1
ATOM 520 N N . PRO A 1 72 ? -8.345 9.330 9.096 1.00 97.44 72 PRO A N 1
ATOM 521 C CA . PRO A 1 72 ? -8.884 9.498 10.437 1.00 97.44 72 PRO A CA 1
ATOM 522 C C . PRO A 1 72 ? -9.689 8.252 10.853 1.00 97.44 72 PRO A C 1
ATOM 524 O O . PRO A 1 72 ? -10.329 7.637 9.989 1.00 97.44 72 PRO A O 1
ATOM 527 N N . PRO A 1 73 ? -9.678 7.867 12.142 1.00 96.69 73 PRO A N 1
ATOM 528 C CA . PRO A 1 73 ? -10.505 6.770 12.629 1.00 96.69 73 PRO A CA 1
ATOM 529 C C . PRO A 1 73 ? -11.993 7.017 12.363 1.00 96.69 73 PRO A C 1
ATOM 531 O O . PRO A 1 73 ? -12.512 8.100 12.639 1.00 96.69 73 PRO A O 1
ATOM 534 N N . ALA A 1 74 ? -12.681 6.000 11.852 1.00 96.81 74 ALA A N 1
ATOM 535 C CA . ALA A 1 74 ? -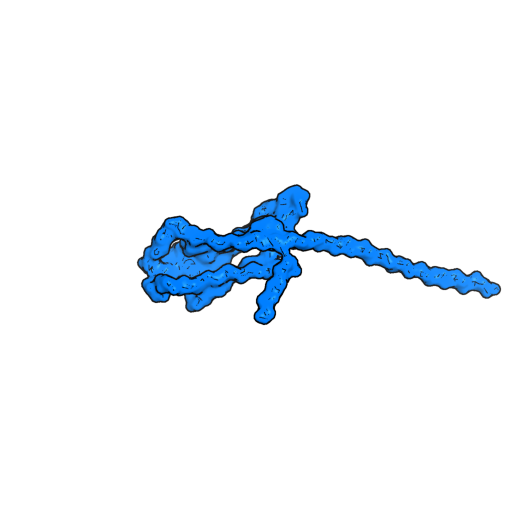14.134 5.981 11.738 1.00 96.81 74 ALA A 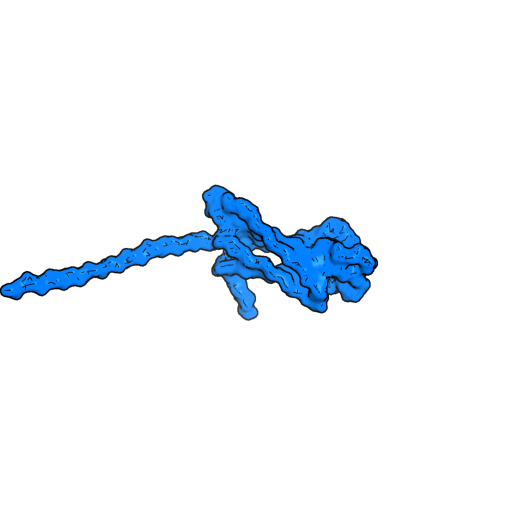CA 1
ATOM 536 C C . ALA A 1 74 ? -14.797 5.845 13.130 1.00 96.81 74 ALA A C 1
ATOM 538 O O . ALA A 1 74 ? -14.113 5.539 14.111 1.00 96.81 74 ALA A O 1
ATOM 539 N N . PRO A 1 75 ? -16.128 6.035 13.262 1.00 96.50 75 PRO A N 1
ATOM 540 C CA . PRO A 1 75 ? -16.822 5.908 14.550 1.00 96.50 75 PRO A CA 1
ATOM 541 C C . PRO A 1 75 ? -16.676 4.537 15.231 1.00 96.50 75 PRO A C 1
ATOM 543 O O . PRO A 1 75 ? -16.710 4.450 16.455 1.00 96.50 75 PRO A O 1
ATOM 546 N N . ASP A 1 76 ? -16.482 3.466 14.457 1.00 93.88 76 ASP A N 1
ATOM 547 C CA . ASP A 1 76 ? -16.203 2.112 14.963 1.00 93.88 76 ASP A CA 1
ATOM 548 C C . ASP A 1 76 ? -14.723 1.903 15.369 1.00 93.88 76 ASP A C 1
ATOM 550 O O . ASP A 1 76 ? -14.331 0.859 15.912 1.00 93.88 76 ASP A O 1
ATOM 554 N N . GLY A 1 77 ? -13.897 2.930 15.167 1.00 94.44 77 GLY A N 1
ATOM 555 C CA . GLY A 1 77 ? -12.468 2.955 15.435 1.00 94.44 77 GLY A CA 1
ATOM 556 C C . GLY A 1 77 ? -11.620 2.277 14.362 1.00 94.44 77 GLY A C 1
ATOM 557 O O . GLY A 1 77 ? -10.438 2.052 14.612 1.00 94.44 77 GLY A O 1
ATOM 558 N N . THR A 1 78 ? -12.194 1.917 13.211 1.00 97.00 78 THR A N 1
ATOM 559 C CA . THR A 1 78 ? -11.427 1.380 12.084 1.00 97.00 78 THR A CA 1
ATOM 560 C C . THR A 1 78 ? -10.688 2.487 11.334 1.00 97.00 78 THR A C 1
ATOM 562 O O . THR A 1 78 ? -11.119 3.641 11.294 1.00 97.00 78 THR A O 1
ATOM 565 N N . VAL A 1 79 ? -9.553 2.140 10.732 1.00 98.25 79 VAL A N 1
ATOM 566 C CA . VAL A 1 79 ? -8.740 3.030 9.892 1.00 98.25 79 VAL A CA 1
ATOM 567 C C . VAL A 1 79 ? -8.396 2.341 8.578 1.00 98.25 79 VAL A C 1
ATOM 569 O O . VAL A 1 79 ? -8.351 1.115 8.496 1.00 98.25 79 VAL A O 1
ATOM 572 N N . THR A 1 80 ? -8.130 3.127 7.540 1.00 98.50 80 THR A N 1
ATOM 573 C CA . THR A 1 80 ? -7.584 2.623 6.277 1.00 98.50 80 THR A CA 1
ATOM 574 C C . THR A 1 80 ? -6.177 3.160 6.082 1.00 98.50 80 THR A C 1
ATOM 576 O O . THR A 1 80 ? -5.970 4.370 6.168 1.00 98.50 80 THR A O 1
ATOM 579 N N . ILE A 1 81 ? -5.226 2.267 5.805 1.00 98.56 81 ILE A N 1
ATOM 580 C CA . ILE A 1 81 ? -3.853 2.634 5.443 1.00 98.56 81 ILE A CA 1
ATOM 581 C C . ILE A 1 81 ? -3.711 2.590 3.927 1.00 98.56 81 ILE A C 1
ATOM 583 O O . ILE A 1 81 ? -4.141 1.623 3.300 1.00 98.56 81 ILE A O 1
ATOM 587 N N . SER A 1 82 ? -3.121 3.635 3.353 1.00 98.56 82 SER A N 1
ATOM 588 C CA . SER A 1 82 ? -2.814 3.753 1.930 1.00 98.56 82 SER A CA 1
ATOM 589 C C . SER A 1 82 ? -1.315 3.893 1.717 1.00 98.56 82 SER A C 1
ATOM 591 O O . SER A 1 82 ? -0.672 4.716 2.378 1.00 98.56 82 SER A O 1
ATOM 593 N N . SER A 1 83 ? -0.773 3.097 0.795 1.00 98.69 83 SER A N 1
ATOM 594 C CA . SER A 1 83 ? 0.644 3.085 0.454 1.00 98.69 83 SER A CA 1
ATOM 595 C C . SER A 1 83 ? 0.869 3.062 -1.060 1.00 98.69 83 SER A C 1
ATOM 597 O O . SER A 1 83 ? 0.737 1.999 -1.671 1.00 98.69 83 SER A O 1
ATOM 599 N N . PRO A 1 84 ? 1.197 4.205 -1.690 1.00 98.38 84 PRO A N 1
ATOM 600 C CA . PRO A 1 84 ? 1.618 4.234 -3.085 1.00 98.38 84 PRO A CA 1
ATOM 601 C C . PRO A 1 84 ? 3.061 3.730 -3.222 1.00 98.38 84 PRO A C 1
ATOM 603 O O . PRO A 1 84 ? 3.958 4.191 -2.510 1.00 98.38 84 PRO A O 1
ATOM 606 N N . LEU A 1 85 ? 3.279 2.816 -4.167 1.00 98.12 85 LEU A N 1
ATOM 607 C CA . LEU A 1 85 ? 4.589 2.314 -4.568 1.00 98.12 85 LEU A CA 1
ATOM 608 C C . LEU A 1 85 ? 5.119 3.127 -5.744 1.00 98.12 85 LEU A C 1
ATOM 610 O O . LEU A 1 85 ? 4.466 3.226 -6.786 1.00 98.12 85 LEU A O 1
ATOM 614 N N . ARG A 1 86 ? 6.326 3.661 -5.585 1.00 97.44 86 ARG A N 1
ATOM 615 C CA . ARG A 1 86 ? 7.041 4.438 -6.591 1.00 97.44 86 ARG A CA 1
ATOM 616 C C . ARG A 1 86 ? 8.299 3.717 -7.041 1.00 97.44 86 ARG A C 1
ATOM 618 O O . ARG A 1 86 ? 9.040 3.177 -6.223 1.00 97.44 86 ARG A O 1
ATOM 625 N N . LEU A 1 87 ? 8.550 3.734 -8.342 1.00 95.75 87 LEU A N 1
ATOM 626 C CA . LEU A 1 87 ? 9.804 3.274 -8.935 1.00 95.75 87 LEU A CA 1
ATOM 627 C C . LEU A 1 87 ? 10.042 3.971 -10.277 1.00 95.75 87 LEU A C 1
ATOM 629 O O . LEU A 1 87 ? 9.126 4.566 -10.845 1.00 95.75 87 LEU A O 1
ATOM 633 N N . SER A 1 88 ? 11.270 3.895 -10.784 1.00 96.31 88 SER A N 1
ATOM 634 C CA . SER A 1 88 ? 11.613 4.336 -12.141 1.00 96.31 88 SER A CA 1
ATOM 635 C C . SER A 1 88 ? 11.415 3.172 -13.116 1.00 96.31 88 SER A C 1
ATOM 637 O O . SER A 1 88 ? 12.202 2.225 -13.054 1.00 96.31 88 SER A O 1
ATOM 639 N N . PRO A 1 89 ? 10.390 3.191 -13.990 1.00 95.06 89 PRO A N 1
ATOM 640 C CA . PRO A 1 89 ? 10.085 2.062 -14.859 1.00 95.06 89 PRO A CA 1
ATOM 641 C C . PRO A 1 89 ? 11.206 1.808 -15.866 1.00 95.06 89 PRO A C 1
ATOM 643 O O . PRO A 1 89 ? 11.705 2.735 -16.505 1.00 95.06 89 PRO A O 1
ATOM 646 N N . THR A 1 90 ? 11.554 0.539 -16.066 1.00 95.31 90 THR A N 1
ATOM 647 C CA . THR A 1 90 ? 12.463 0.099 -17.132 1.00 95.31 90 THR A CA 1
ATOM 648 C C . THR A 1 90 ? 11.843 -1.053 -17.916 1.00 95.31 90 THR A C 1
ATOM 650 O O . THR A 1 90 ? 10.877 -1.687 -17.479 1.00 95.31 90 THR A O 1
ATOM 653 N N . ARG A 1 91 ? 12.386 -1.355 -19.100 1.00 93.94 91 ARG A N 1
ATOM 654 C CA . ARG A 1 91 ? 11.848 -2.423 -19.961 1.00 93.94 91 ARG A CA 1
ATOM 655 C C . ARG A 1 91 ? 11.931 -3.803 -19.303 1.00 93.94 91 ARG A C 1
ATOM 657 O O . ARG A 1 91 ? 11.067 -4.642 -19.541 1.00 93.94 91 ARG A O 1
ATOM 664 N N . GLU A 1 92 ? 12.933 -4.029 -18.459 1.00 94.00 92 GLU A N 1
ATOM 665 C CA . GLU A 1 92 ? 13.170 -5.285 -17.739 1.00 94.00 92 GLU A CA 1
ATOM 666 C C . GLU A 1 92 ? 12.102 -5.568 -16.672 1.00 94.00 92 GLU A C 1
ATOM 668 O O . GLU A 1 92 ? 11.919 -6.723 -16.280 1.00 94.00 92 GLU A O 1
ATOM 673 N N . MET A 1 93 ? 11.391 -4.530 -16.215 1.00 94.56 93 MET A N 1
ATOM 674 C CA . MET A 1 93 ? 10.312 -4.640 -15.229 1.00 94.56 93 MET A CA 1
ATOM 675 C C . MET A 1 93 ? 8.999 -5.134 -15.841 1.00 94.56 93 MET A C 1
ATOM 677 O O . MET A 1 93 ? 8.105 -5.566 -15.114 1.00 94.56 93 MET A O 1
ATOM 681 N N . ASN A 1 94 ? 8.859 -5.096 -17.168 1.00 92.56 94 ASN A N 1
ATOM 682 C CA . ASN A 1 94 ? 7.634 -5.531 -17.822 1.00 92.56 94 ASN A CA 1
ATOM 683 C C . ASN A 1 94 ? 7.342 -7.016 -17.532 1.00 92.56 94 ASN A C 1
ATOM 685 O O . ASN A 1 94 ? 8.201 -7.883 -17.704 1.00 92.56 94 ASN A O 1
ATOM 689 N N . GLY A 1 95 ? 6.114 -7.309 -17.095 1.00 91.75 95 GLY A N 1
ATOM 690 C CA . GLY A 1 95 ? 5.686 -8.660 -16.718 1.00 91.75 95 GLY A CA 1
ATOM 691 C C . GLY A 1 95 ? 6.303 -9.189 -15.417 1.00 91.75 95 GLY A C 1
ATOM 692 O O . GLY A 1 95 ? 6.262 -10.394 -15.169 1.00 91.75 95 GLY A O 1
ATOM 693 N N . LYS A 1 96 ? 6.906 -8.322 -14.598 1.00 94.62 96 LYS A N 1
ATOM 694 C CA . LYS A 1 96 ? 7.461 -8.671 -13.286 1.00 94.62 96 LYS A CA 1
ATOM 695 C C . LYS A 1 96 ? 6.485 -8.284 -12.180 1.00 94.62 96 LYS A C 1
ATOM 697 O O . LYS A 1 96 ? 5.666 -7.386 -12.348 1.00 94.62 96 LYS A O 1
ATOM 702 N N . TYR A 1 97 ? 6.571 -8.988 -11.055 1.00 94.25 97 TYR A N 1
ATOM 703 C CA . TYR A 1 97 ? 5.658 -8.808 -9.930 1.00 94.25 97 TYR A CA 1
ATOM 704 C C . TYR A 1 97 ? 6.258 -7.911 -8.851 1.00 94.25 97 TYR A C 1
ATOM 706 O O . TYR A 1 97 ? 7.463 -7.943 -8.594 1.00 94.25 97 TYR A O 1
ATOM 714 N N . VAL A 1 98 ? 5.370 -7.173 -8.196 1.00 95.06 98 VAL A N 1
ATOM 715 C CA . VAL A 1 98 ? 5.596 -6.495 -6.920 1.00 95.06 98 VAL A CA 1
ATOM 716 C C . VAL A 1 98 ? 4.529 -6.984 -5.946 1.00 95.06 98 VAL A C 1
ATOM 718 O O . VAL A 1 98 ? 3.413 -7.301 -6.364 1.00 95.06 98 VAL A O 1
ATOM 721 N N . TYR A 1 99 ? 4.857 -7.052 -4.662 1.00 96.81 99 TYR A N 1
ATOM 722 C CA . TYR A 1 99 ? 3.961 -7.580 -3.639 1.00 96.81 99 TYR A CA 1
ATOM 723 C C . TYR A 1 99 ? 3.732 -6.540 -2.552 1.00 96.81 99 TYR A C 1
ATOM 725 O O . TYR A 1 99 ? 4.685 -5.979 -2.013 1.00 96.81 99 TYR A O 1
ATOM 733 N N . CYS A 1 100 ? 2.464 -6.300 -2.222 1.00 97.81 100 CYS A N 1
ATOM 734 C CA . CYS A 1 100 ? 2.101 -5.587 -1.006 1.00 97.81 100 CYS A CA 1
ATOM 735 C C . CYS A 1 100 ? 2.029 -6.588 0.149 1.00 97.81 100 CYS A C 1
ATOM 737 O O . CYS A 1 100 ? 1.247 -7.539 0.101 1.00 97.81 100 CYS A O 1
ATOM 739 N N . VAL A 1 101 ? 2.829 -6.358 1.184 1.00 97.19 101 VAL A N 1
ATOM 740 C CA . VAL A 1 101 ? 2.884 -7.175 2.396 1.00 97.19 101 VAL A CA 1
ATOM 741 C C . VAL A 1 101 ? 2.156 -6.424 3.501 1.00 97.19 101 VAL A C 1
ATOM 743 O O . VAL A 1 101 ? 2.577 -5.342 3.905 1.00 97.19 101 VAL A O 1
ATOM 746 N N . VAL A 1 102 ? 1.038 -6.977 3.971 1.00 97.38 102 VAL A N 1
ATOM 747 C CA . VAL A 1 102 ? 0.211 -6.354 5.011 1.00 97.38 102 VAL A CA 1
ATOM 748 C C . VAL A 1 102 ? 0.367 -7.114 6.316 1.00 97.38 102 VAL A C 1
ATOM 750 O O . VAL A 1 102 ? 0.039 -8.296 6.401 1.00 97.38 102 VAL A O 1
ATOM 753 N N . GLU A 1 103 ? 0.809 -6.408 7.350 1.00 96.44 103 GLU A N 1
ATOM 754 C CA . GLU A 1 103 ? 0.934 -6.936 8.702 1.00 96.44 103 GLU A CA 1
ATOM 755 C C . GLU A 1 103 ? -0.203 -6.411 9.575 1.00 96.44 103 GLU A C 1
ATOM 757 O O . GLU A 1 103 ? -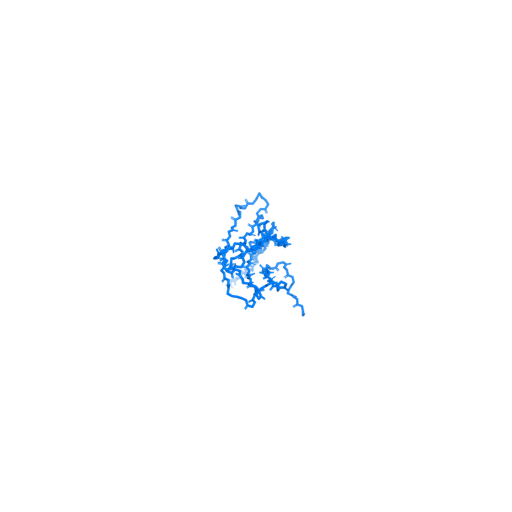0.451 -5.204 9.665 1.00 96.44 103 GLU A O 1
ATOM 762 N N . HIS A 1 104 ? -0.912 -7.324 10.236 1.00 96.19 104 HIS A N 1
ATOM 763 C CA . HIS A 1 104 ? -1.977 -6.965 11.161 1.00 96.19 104 HIS A CA 1
ATOM 764 C C . HIS A 1 104 ? -2.239 -8.106 12.161 1.00 96.19 104 HIS A C 1
ATOM 766 O O . HIS A 1 104 ? -2.296 -9.260 11.737 1.00 96.19 104 HIS A O 1
ATOM 772 N N . PRO A 1 105 ? -2.489 -7.832 13.460 1.00 93.31 105 PRO A N 1
ATOM 773 C CA . PRO A 1 105 ? -2.654 -8.877 14.483 1.00 93.31 105 PRO A CA 1
ATOM 774 C C . PRO A 1 105 ? -3.800 -9.869 14.240 1.00 93.31 105 PRO A C 1
ATOM 776 O O . PRO A 1 105 ? -3.796 -10.965 14.788 1.00 93.31 105 PRO A O 1
ATOM 779 N N . ALA A 1 106 ? -4.811 -9.475 13.462 1.00 92.81 106 ALA A N 1
ATOM 780 C CA . ALA A 1 106 ? -5.937 -10.342 13.099 1.00 92.81 106 ALA A CA 1
ATOM 781 C C . ALA A 1 106 ? -5.712 -11.153 11.806 1.00 92.81 106 ALA A C 1
ATOM 783 O O . ALA A 1 106 ? -6.592 -11.918 11.416 1.00 92.81 106 ALA A O 1
ATOM 784 N N . LEU A 1 107 ? -4.577 -10.975 11.121 1.00 91.56 107 LEU A N 1
ATOM 785 C CA . LEU A 1 107 ? -4.189 -11.812 9.986 1.00 91.56 107 LEU A CA 1
ATOM 786 C C . LEU A 1 107 ? -3.385 -13.008 10.497 1.00 91.56 107 LEU A C 1
ATOM 788 O O . LEU A 1 107 ? -2.539 -12.876 11.378 1.00 91.56 107 LEU A O 1
ATOM 792 N N . LYS A 1 108 ? -3.645 -14.188 9.933 1.00 81.19 108 LYS A N 1
ATOM 793 C CA . LYS A 1 108 ? -2.786 -15.353 10.153 1.00 81.19 108 LYS A CA 1
ATOM 794 C C . LYS A 1 108 ? -1.539 -15.188 9.291 1.00 81.19 108 LYS A C 1
ATOM 796 O O . LYS A 1 108 ? -1.667 -14.870 8.110 1.00 81.19 108 LYS A O 1
ATOM 801 N N . THR A 1 109 ? -0.359 -15.422 9.853 1.00 65.88 109 THR A N 1
ATOM 802 C CA . THR A 1 109 ? 0.850 -15.599 9.042 1.00 65.88 109 THR A CA 1
ATOM 803 C C . THR A 1 109 ? 0.680 -16.834 8.151 1.00 65.88 109 THR A C 1
ATOM 805 O O . THR A 1 109 ? 0.145 -17.834 8.640 1.00 65.88 109 THR A O 1
ATOM 808 N N . PRO A 1 110 ? 1.089 -16.782 6.870 1.00 58.59 110 PRO A N 1
ATOM 809 C CA . PRO A 1 110 ? 1.187 -17.978 6.038 1.00 58.59 110 PRO A CA 1
ATOM 810 C C . PRO A 1 110 ? 2.072 -19.019 6.741 1.00 58.59 110 PRO A C 1
ATOM 812 O O . PRO A 1 110 ? 3.102 -18.646 7.304 1.00 58.59 110 PRO A O 1
ATOM 815 N N . GLU A 1 111 ? 1.624 -20.275 6.766 1.00 40.34 111 GLU A N 1
ATOM 816 C CA . GLU A 1 111 ? 2.374 -21.420 7.312 1.00 40.34 111 GLU A CA 1
ATOM 817 C C . GLU A 1 111 ? 3.496 -21.859 6.360 1.00 40.34 111 GLU A C 1
ATOM 819 O O . GLU A 1 111 ? 3.272 -21.800 5.126 1.00 40.34 111 GLU A O 1
#

pLDDT: mean 89.03, std 14.66, range [40.34, 98.69]

Foldseek 3Di:
DDDPPPDDDDDDDDDPDDWDFFDKDKAADPDDADAPPDKDFGIKIKRFFTPPDKDKDKDDPADKDKDWDWDDQDPVRTIMIMMTIMDRDHPVCPPGDMDIDIGDPPDDDDD